Protein AF-A0ABD2GVN4-F1 (afdb_monomer_lite)

Organism: Pagothenia borchgrevinki (NCBI:txid8213)

Radius of gyration: 26.41 Å; chains: 1; bounding box: 70×38×83 Å

Structure (mmCIF, N/CA/C/O backbone):
data_AF-A0ABD2GVN4-F1
#
_entry.id   AF-A0ABD2GVN4-F1
#
loop_
_atom_site.group_PDB
_atom_site.id
_atom_site.type_symbol
_atom_site.label_atom_id
_atom_site.label_alt_id
_atom_site.label_comp_id
_atom_site.label_asym_id
_atom_site.label_entity_id
_atom_site.label_seq_id
_atom_site.pdbx_PDB_ins_code
_atom_site.Cartn_x
_atom_site.Cartn_y
_atom_site.Cartn_z
_atom_site.occupancy
_atom_site.B_iso_or_equiv
_atom_site.auth_seq_id
_atom_site.auth_comp_id
_atom_site.auth_asym_id
_atom_site.auth_atom_id
_atom_site.pdbx_PDB_model_num
ATOM 1 N N . MET A 1 1 ? 51.488 -19.578 -52.347 1.00 37.00 1 MET A N 1
ATOM 2 C CA . MET A 1 1 ? 50.555 -18.458 -52.097 1.00 37.00 1 MET A CA 1
ATOM 3 C C . MET A 1 1 ? 49.682 -18.824 -50.903 1.00 37.00 1 MET A C 1
ATOM 5 O O . MET A 1 1 ? 49.007 -19.840 -50.969 1.00 37.00 1 MET A O 1
ATOM 9 N N . CYS A 1 2 ? 49.749 -18.083 -49.794 1.00 35.72 2 CYS A N 1
ATOM 10 C CA . CYS A 1 2 ? 48.984 -18.389 -48.577 1.00 35.72 2 CYS A CA 1
ATOM 11 C C . CYS A 1 2 ? 47.727 -17.513 -48.499 1.00 35.72 2 CYS A C 1
ATOM 13 O O . CYS A 1 2 ? 47.833 -16.312 -48.268 1.00 35.72 2 CYS A O 1
ATOM 15 N N . VAL A 1 3 ? 46.543 -18.111 -48.634 1.00 47.03 3 VAL A N 1
ATOM 16 C CA . VAL A 1 3 ? 45.257 -17.452 -48.353 1.00 47.03 3 VAL A CA 1
ATOM 17 C C . VAL A 1 3 ? 44.909 -17.649 -46.877 1.00 47.03 3 VAL A C 1
ATOM 19 O O . VAL A 1 3 ? 44.430 -18.704 -46.467 1.00 47.03 3 VAL A O 1
ATOM 22 N N . ARG A 1 4 ? 45.171 -16.632 -46.047 1.00 50.66 4 ARG A N 1
ATOM 23 C CA . ARG A 1 4 ? 44.674 -16.579 -44.663 1.00 50.66 4 ARG A CA 1
ATOM 24 C C . ARG A 1 4 ? 43.242 -16.046 -44.671 1.00 50.66 4 ARG A C 1
ATOM 26 O O . ARG A 1 4 ? 43.021 -14.849 -44.835 1.00 50.66 4 ARG A O 1
ATOM 33 N N . HIS A 1 5 ? 42.282 -16.943 -44.469 1.00 48.78 5 HIS A N 1
ATOM 34 C CA . HIS A 1 5 ? 40.891 -16.601 -44.186 1.00 48.78 5 HIS A CA 1
ATOM 35 C C . HIS A 1 5 ? 40.806 -15.866 -42.839 1.00 48.78 5 HIS A C 1
ATOM 37 O O . HIS A 1 5 ? 41.120 -16.433 -41.792 1.00 48.78 5 HIS A O 1
ATOM 43 N N . LYS A 1 6 ? 40.391 -14.593 -42.852 1.00 52.62 6 LYS A N 1
ATOM 44 C CA . LYS A 1 6 ? 40.048 -13.849 -41.633 1.00 52.62 6 LYS A CA 1
ATOM 45 C C . LYS A 1 6 ? 38.643 -14.258 -41.192 1.00 52.62 6 LYS A C 1
ATOM 47 O O . LYS A 1 6 ? 37.661 -13.906 -41.836 1.00 52.62 6 LYS A O 1
ATOM 52 N N . GLN A 1 7 ? 38.551 -14.996 -40.091 1.00 55.06 7 GLN A N 1
ATOM 53 C CA . GLN A 1 7 ? 37.282 -15.261 -39.420 1.00 55.06 7 GLN A CA 1
ATOM 54 C C . GLN A 1 7 ? 36.771 -13.962 -38.778 1.00 55.06 7 GLN A C 1
ATOM 56 O O . GLN A 1 7 ? 37.419 -13.388 -37.903 1.00 55.06 7 GLN A O 1
ATOM 61 N N . ASN A 1 8 ? 35.610 -13.495 -39.235 1.00 46.47 8 ASN A N 1
ATOM 62 C CA . ASN A 1 8 ? 34.862 -12.389 -38.651 1.00 46.47 8 AS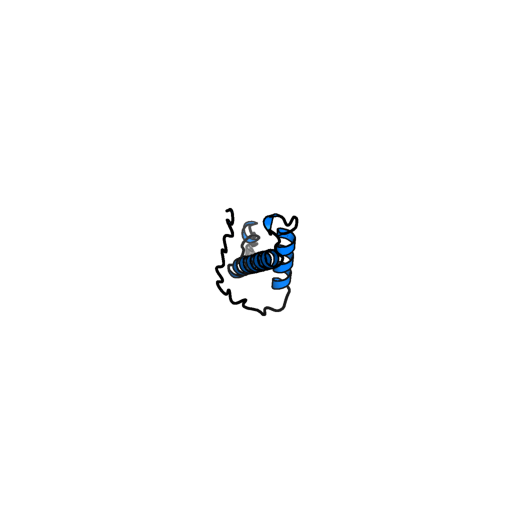N A CA 1
ATOM 63 C C . ASN A 1 8 ? 34.301 -12.833 -37.289 1.00 46.47 8 ASN A C 1
ATOM 65 O O . ASN A 1 8 ? 33.289 -13.531 -37.222 1.00 46.47 8 ASN A O 1
ATOM 69 N N . LYS A 1 9 ? 34.975 -12.469 -36.194 1.00 47.94 9 LYS A N 1
ATOM 70 C CA . LYS A 1 9 ? 34.421 -12.601 -34.842 1.00 47.94 9 LYS A CA 1
ATOM 71 C C . LYS A 1 9 ? 33.407 -11.482 -34.643 1.00 47.94 9 LYS A C 1
ATOM 73 O O . LYS A 1 9 ? 33.738 -10.400 -34.175 1.00 47.94 9 LYS A O 1
ATOM 78 N N . GLN A 1 10 ? 32.161 -11.766 -35.004 1.00 46.97 10 GLN A N 1
ATOM 79 C CA . GLN A 1 10 ? 31.019 -10.990 -34.551 1.00 46.97 10 GLN A CA 1
ATOM 80 C C . GLN A 1 10 ? 30.918 -11.167 -33.034 1.00 46.97 10 GLN A C 1
ATOM 82 O O . GLN A 1 10 ? 30.457 -12.191 -32.528 1.00 46.97 10 GLN A O 1
ATOM 87 N N . THR A 1 11 ? 31.432 -10.184 -32.302 1.00 51.28 11 THR A N 1
ATOM 88 C CA . THR A 1 11 ? 31.283 -10.061 -30.857 1.00 51.28 11 THR A CA 1
ATOM 89 C C . THR A 1 11 ? 29.795 -9.882 -30.578 1.00 51.28 11 THR A C 1
ATOM 91 O O . THR A 1 11 ? 29.250 -8.786 -30.679 1.00 51.28 11 THR A O 1
ATOM 94 N N . LYS A 1 12 ? 29.102 -10.988 -30.290 1.00 48.53 12 LYS A N 1
ATOM 95 C CA . LYS A 1 12 ? 27.767 -10.954 -29.697 1.00 48.53 12 LYS A CA 1
ATOM 96 C C . LYS A 1 12 ? 27.896 -10.172 -28.395 1.00 48.53 12 LYS A C 1
ATOM 9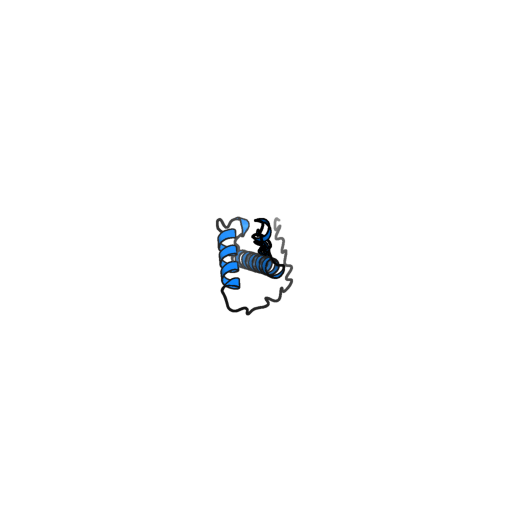8 O O . LYS A 1 12 ? 28.482 -10.674 -27.439 1.00 48.53 12 LYS A O 1
ATOM 103 N N . MET A 1 13 ? 27.386 -8.943 -28.379 1.00 44.47 13 MET A N 1
ATOM 104 C CA . MET A 1 13 ? 27.148 -8.193 -27.153 1.00 44.47 13 MET A CA 1
ATOM 105 C C . MET A 1 13 ? 26.159 -9.014 -26.332 1.00 44.47 13 MET A C 1
ATOM 107 O O . MET A 1 13 ? 24.947 -8.936 -26.523 1.00 44.47 13 MET A O 1
ATOM 111 N N . ALA A 1 14 ? 26.685 -9.875 -25.462 1.00 58.75 14 ALA A N 1
ATOM 112 C CA . ALA A 1 14 ? 25.921 -10.379 -24.348 1.00 58.75 14 ALA A CA 1
ATOM 113 C C . ALA A 1 14 ? 25.475 -9.131 -23.593 1.00 58.75 14 ALA A C 1
ATOM 115 O O . ALA A 1 14 ? 26.305 -8.407 -23.043 1.00 58.75 14 ALA A O 1
ATOM 116 N N . VAL A 1 15 ? 24.178 -8.832 -23.660 1.00 58.78 15 VAL A N 1
ATOM 117 C CA . VAL A 1 15 ? 23.547 -7.829 -22.813 1.00 58.78 15 VAL A CA 1
ATOM 118 C C . VAL A 1 15 ? 23.804 -8.303 -21.391 1.00 58.78 15 VAL A C 1
ATOM 120 O O . VAL A 1 15 ? 23.099 -9.166 -20.869 1.00 58.78 15 VAL A O 1
ATOM 123 N N . ILE A 1 16 ? 24.874 -7.795 -20.783 1.00 59.19 16 ILE A N 1
ATOM 124 C CA . ILE A 1 16 ? 25.076 -7.879 -19.349 1.00 59.19 16 ILE A CA 1
ATOM 125 C C . ILE A 1 16 ? 23.959 -7.010 -18.790 1.00 59.19 16 ILE A C 1
ATOM 127 O O . ILE A 1 16 ? 24.108 -5.797 -18.657 1.00 59.19 16 ILE A O 1
ATOM 131 N N . ARG A 1 17 ? 22.800 -7.629 -18.543 1.00 56.72 17 ARG A N 1
ATOM 132 C CA . ARG A 1 17 ? 21.713 -7.030 -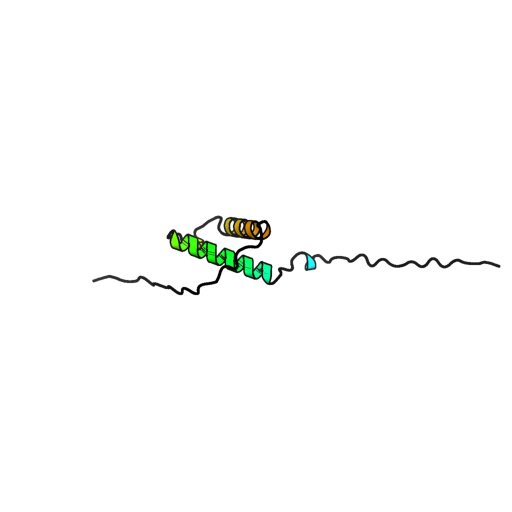17.777 1.00 56.72 17 ARG A CA 1
ATOM 133 C C . ARG A 1 17 ? 22.285 -6.774 -16.396 1.00 56.72 17 ARG A C 1
ATOM 135 O O . ARG A 1 17 ? 22.379 -7.671 -15.559 1.00 56.72 17 ARG A O 1
ATOM 142 N N . THR A 1 18 ? 22.812 -5.571 -16.205 1.00 56.53 18 THR A N 1
ATOM 143 C CA . THR A 1 18 ? 23.293 -5.134 -14.903 1.00 56.53 18 THR A CA 1
ATOM 144 C C . THR A 1 18 ? 22.128 -5.272 -13.926 1.00 56.53 18 THR A C 1
ATOM 146 O O . THR A 1 18 ? 20.987 -4.968 -14.267 1.00 56.53 18 THR A O 1
ATOM 149 N N . ARG A 1 19 ? 22.389 -5.739 -12.700 1.00 56.03 19 ARG A N 1
ATOM 150 C CA . ARG A 1 19 ? 21.360 -5.959 -11.662 1.00 56.03 19 ARG A CA 1
ATOM 151 C C . ARG A 1 19 ? 20.476 -4.740 -11.340 1.00 56.03 19 ARG A C 1
ATOM 153 O O . ARG A 1 19 ? 19.541 -4.877 -10.563 1.00 56.03 19 ARG A O 1
ATOM 160 N N . LYS A 1 20 ? 20.758 -3.570 -11.920 1.00 54.38 20 LYS A N 1
ATOM 161 C CA . LYS A 1 20 ? 19.923 -2.368 -11.855 1.00 54.38 20 LYS A CA 1
ATOM 162 C C . LYS A 1 20 ? 18.618 -2.478 -12.648 1.00 54.38 20 LYS A C 1
ATOM 164 O O . LYS A 1 20 ? 17.648 -1.862 -12.234 1.00 54.38 20 LYS A O 1
ATOM 169 N N . GLU A 1 21 ? 18.555 -3.276 -13.714 1.00 55.78 21 GLU A N 1
ATOM 170 C CA . GLU A 1 21 ? 17.306 -3.447 -14.485 1.00 55.78 21 GLU A CA 1
ATOM 171 C C . GLU A 1 21 ? 16.287 -4.379 -13.809 1.00 55.78 21 GLU A C 1
ATOM 173 O O . GLU A 1 21 ? 15.153 -4.478 -14.254 1.00 55.78 21 GLU A O 1
ATOM 178 N N . LEU A 1 22 ? 16.659 -5.062 -12.722 1.00 57.56 22 LEU A N 1
ATOM 179 C CA . LEU A 1 22 ? 15.768 -6.002 -12.027 1.00 57.56 22 LEU A CA 1
ATOM 180 C C . LEU A 1 22 ? 14.897 -5.340 -10.944 1.00 57.56 22 LEU A C 1
ATOM 182 O O . LEU A 1 22 ? 14.112 -6.029 -10.303 1.00 57.56 22 LEU A O 1
ATOM 186 N N . PHE A 1 23 ? 15.033 -4.026 -10.732 1.00 65.94 23 PHE A N 1
ATOM 187 C CA . PHE A 1 23 ? 14.314 -3.273 -9.693 1.00 65.94 23 PHE A CA 1
ATOM 188 C C . PHE A 1 23 ? 13.679 -1.970 -10.210 1.00 65.94 23 PHE A C 1
ATOM 190 O O . PHE A 1 23 ? 13.444 -1.046 -9.433 1.00 65.94 23 PHE A O 1
ATOM 197 N N . SER A 1 24 ? 13.409 -1.857 -11.513 1.00 82.56 24 SER A N 1
ATOM 198 C CA . SER A 1 24 ? 12.652 -0.722 -12.050 1.00 82.56 24 SER A CA 1
ATOM 199 C C . SER A 1 24 ? 11.157 -1.014 -11.965 1.00 82.56 24 SER A C 1
ATOM 201 O O . SER A 1 24 ? 10.676 -1.907 -12.657 1.00 82.56 24 SER A O 1
ATOM 203 N N . TRP A 1 25 ? 10.441 -0.264 -11.131 1.00 88.56 25 TRP A N 1
ATOM 204 C CA . TRP A 1 25 ? 8.980 -0.249 -11.125 1.00 88.56 25 TRP A CA 1
ATOM 205 C C . TRP A 1 25 ? 8.489 0.693 -12.221 1.00 88.56 25 TRP A C 1
ATOM 207 O O . TRP A 1 25 ? 9.009 1.801 -12.362 1.00 88.56 25 TRP A O 1
ATOM 217 N N . THR A 1 26 ? 7.502 0.257 -12.990 1.00 90.25 26 THR A N 1
ATOM 218 C CA . THR A 1 26 ? 6.788 1.105 -13.949 1.00 90.25 26 THR A CA 1
ATOM 219 C C . THR A 1 26 ? 5.807 2.031 -13.230 1.00 90.25 26 THR A C 1
ATOM 221 O O . THR A 1 26 ? 5.344 1.716 -12.132 1.00 90.25 26 THR A O 1
ATOM 224 N N . ASP A 1 27 ? 5.453 3.159 -13.853 1.00 92.38 27 ASP A N 1
ATOM 225 C CA . ASP A 1 27 ? 4.455 4.085 -13.296 1.00 92.38 27 ASP A CA 1
ATOM 226 C C . ASP A 1 27 ? 3.120 3.372 -13.018 1.00 92.38 27 ASP A C 1
ATOM 228 O O . ASP A 1 27 ? 2.528 3.576 -11.960 1.00 92.38 27 ASP A O 1
ATOM 232 N N . ASP A 1 28 ? 2.708 2.458 -13.904 1.00 91.94 28 ASP A N 1
ATOM 233 C CA . ASP A 1 28 ? 1.505 1.631 -13.740 1.00 91.94 28 ASP A CA 1
ATOM 234 C C . ASP A 1 28 ? 1.581 0.728 -12.492 1.00 91.94 28 ASP A C 1
ATOM 236 O O . ASP A 1 28 ? 0.602 0.579 -11.756 1.00 91.94 28 ASP A O 1
ATOM 240 N N . GLU A 1 29 ? 2.738 0.107 -12.231 1.00 92.06 29 GLU A N 1
ATOM 241 C CA . GLU A 1 29 ? 2.944 -0.743 -11.050 1.00 92.06 29 GLU A CA 1
ATOM 242 C C . GLU A 1 29 ? 2.929 0.077 -9.758 1.00 92.06 29 GLU A C 1
ATOM 244 O O . GLU A 1 29 ? 2.342 -0.350 -8.759 1.00 92.06 29 GLU A O 1
ATOM 249 N N . VAL A 1 30 ? 3.542 1.263 -9.773 1.00 93.69 30 VAL A N 1
ATOM 250 C CA . VAL A 1 30 ? 3.520 2.181 -8.629 1.00 93.69 30 VAL A CA 1
ATOM 251 C C . VAL A 1 30 ? 2.100 2.686 -8.377 1.00 93.69 30 VAL A C 1
ATOM 253 O O . VAL A 1 30 ? 1.636 2.647 -7.236 1.00 93.69 30 VAL A O 1
ATOM 256 N N . GLU A 1 31 ? 1.383 3.114 -9.418 1.00 95.00 31 GLU A N 1
ATOM 257 C CA . GLU A 1 31 ? -0.003 3.579 -9.313 1.00 95.00 31 GLU A CA 1
ATOM 258 C C . GLU A 1 31 ? -0.907 2.486 -8.731 1.00 95.00 31 GLU A C 1
ATOM 260 O O . GLU A 1 31 ? -1.672 2.737 -7.795 1.00 95.00 31 GLU A O 1
ATOM 265 N N . LEU A 1 32 ? -0.783 1.251 -9.224 1.00 94.75 32 LEU A N 1
ATOM 266 C CA . LEU A 1 32 ? -1.549 0.121 -8.711 1.00 94.75 32 LEU A CA 1
ATOM 267 C C . LEU A 1 32 ? -1.255 -0.143 -7.229 1.00 94.75 32 LEU A C 1
ATOM 269 O O . LEU A 1 32 ? -2.190 -0.319 -6.447 1.00 94.75 32 LEU A O 1
ATOM 273 N N . LEU A 1 33 ? 0.017 -0.148 -6.824 1.00 95.25 33 LEU A N 1
ATOM 274 C CA . LEU A 1 33 ? 0.393 -0.348 -5.423 1.00 95.25 33 LEU A CA 1
ATOM 275 C C . LEU A 1 33 ? -0.196 0.740 -4.516 1.00 95.25 33 LEU A C 1
ATOM 277 O O . LEU A 1 33 ? -0.701 0.435 -3.429 1.00 95.25 33 LEU A O 1
ATOM 281 N N . LEU A 1 34 ? -0.154 2.001 -4.954 1.00 96.50 34 LEU A N 1
ATOM 282 C CA . LEU A 1 34 ? -0.737 3.121 -4.217 1.00 96.50 34 LEU A CA 1
ATOM 283 C C . LEU A 1 34 ? -2.252 2.955 -4.069 1.00 96.50 34 LEU A C 1
ATOM 285 O O . LEU A 1 34 ? -2.775 3.111 -2.965 1.00 96.50 34 LEU A O 1
ATOM 289 N N . ASN A 1 35 ? -2.941 2.574 -5.143 1.00 95.38 35 ASN A N 1
ATOM 290 C CA . ASN A 1 35 ? -4.385 2.354 -5.134 1.00 95.38 35 ASN A CA 1
ATOM 291 C C . ASN A 1 35 ? -4.790 1.201 -4.206 1.00 95.38 35 ASN A C 1
ATOM 293 O O . ASN A 1 35 ? -5.650 1.389 -3.347 1.00 95.38 35 ASN A O 1
ATOM 297 N N . VAL A 1 36 ? -4.119 0.050 -4.303 1.00 95.94 36 VAL A N 1
ATOM 298 C CA . VAL A 1 36 ? -4.356 -1.102 -3.414 1.00 95.94 36 VAL A CA 1
ATOM 299 C C . VAL A 1 36 ? -4.109 -0.729 -1.95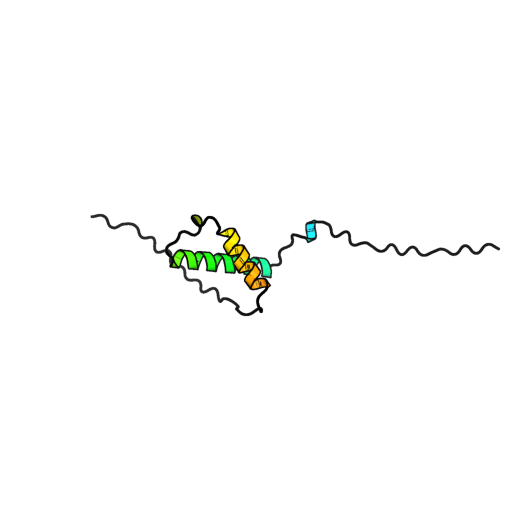1 1.00 95.94 36 VAL A C 1
ATOM 301 O O . VAL A 1 36 ? -4.885 -1.090 -1.067 1.00 95.94 36 VAL A O 1
ATOM 304 N N . THR A 1 37 ? -3.052 0.039 -1.677 1.00 96.56 37 THR A N 1
ATOM 305 C CA . THR A 1 37 ? -2.744 0.505 -0.319 1.00 96.56 37 THR A CA 1
ATOM 306 C C . THR A 1 37 ? -3.836 1.427 0.221 1.00 96.56 37 THR A C 1
ATOM 308 O O . THR A 1 37 ? -4.213 1.317 1.389 1.00 96.56 37 THR A O 1
ATOM 311 N N . LEU A 1 38 ? -4.346 2.346 -0.604 1.00 96.44 38 LEU A N 1
ATOM 312 C CA . LEU A 1 38 ? -5.437 3.240 -0.220 1.00 96.44 38 LEU A CA 1
ATOM 313 C C . LEU A 1 38 ? -6.717 2.456 0.075 1.00 96.44 38 LEU A C 1
ATOM 315 O O . LEU A 1 38 ? -7.312 2.664 1.128 1.00 96.44 38 LEU A O 1
ATOM 319 N N . GLU A 1 39 ? -7.097 1.525 -0.798 1.00 95.12 39 GLU A N 1
ATOM 320 C CA . GLU A 1 39 ? -8.284 0.684 -0.619 1.00 95.12 39 GLU A CA 1
ATOM 321 C C . GLU A 1 39 ? -8.194 -0.170 0.651 1.00 95.12 39 GLU A C 1
ATOM 323 O O . GLU A 1 39 ? -9.135 -0.206 1.448 1.00 95.12 39 GLU A O 1
ATOM 328 N N . TYR A 1 40 ? -7.035 -0.785 0.900 1.00 95.94 40 TYR A N 1
ATOM 329 C CA . TYR A 1 40 ? -6.786 -1.535 2.127 1.00 95.94 40 TYR A CA 1
ATOM 330 C C . TYR A 1 40 ? -6.969 -0.650 3.368 1.00 95.94 40 TYR A C 1
ATOM 332 O O . TYR A 1 40 ? -7.693 -1.020 4.293 1.00 95.94 40 TYR A O 1
ATOM 340 N N . LYS A 1 41 ? -6.370 0.550 3.381 1.00 95.12 41 LYS A N 1
ATOM 341 C CA . LYS A 1 41 ? -6.520 1.502 4.494 1.00 95.12 41 LYS A CA 1
ATOM 342 C C . LYS A 1 41 ? -7.974 1.915 4.690 1.00 95.12 41 LYS A C 1
ATOM 344 O O . LYS A 1 41 ? -8.446 1.938 5.821 1.00 95.12 41 LYS A O 1
ATOM 349 N N . THR A 1 42 ? -8.688 2.217 3.607 1.00 95.31 42 THR A N 1
ATOM 350 C CA . THR A 1 42 ? -10.112 2.565 3.661 1.00 95.31 42 THR A CA 1
ATOM 351 C C . THR A 1 42 ? -10.941 1.426 4.244 1.00 95.31 42 THR A C 1
ATOM 353 O O . THR A 1 42 ? -11.768 1.683 5.114 1.00 95.31 42 THR A O 1
ATOM 356 N N . THR A 1 43 ? -10.678 0.185 3.837 1.00 95.44 43 THR A N 1
ATOM 357 C CA . THR A 1 43 ? -11.374 -1.001 4.355 1.00 95.44 43 THR A CA 1
ATOM 358 C C . THR A 1 43 ? -11.133 -1.168 5.857 1.00 95.44 43 THR A C 1
ATOM 360 O O . THR A 1 43 ? -12.084 -1.279 6.621 1.00 95.44 43 THR A O 1
ATOM 363 N N . LYS A 1 44 ? -9.879 -1.070 6.326 1.00 95.25 44 LYS A N 1
ATOM 364 C CA . LYS A 1 44 ? -9.586 -1.169 7.769 1.00 95.25 44 LYS A CA 1
ATOM 365 C C . LYS A 1 44 ? -10.251 -0.054 8.580 1.00 95.25 44 LYS A C 1
ATOM 367 O O . LYS A 1 44 ? -10.782 -0.323 9.651 1.00 95.25 44 LYS A O 1
ATOM 372 N N . ILE A 1 45 ? -10.297 1.171 8.051 1.00 95.00 45 ILE A N 1
ATOM 373 C CA . ILE A 1 45 ? -11.013 2.284 8.694 1.00 95.00 45 ILE A CA 1
ATOM 374 C C . ILE A 1 45 ? -12.519 1.997 8.780 1.00 95.00 45 ILE A C 1
ATOM 376 O O . ILE A 1 45 ? -13.125 2.289 9.809 1.00 95.00 45 ILE A O 1
ATOM 380 N N . GLN A 1 46 ? -13.126 1.423 7.735 1.00 95.25 46 GLN A N 1
ATOM 381 C CA . GLN A 1 46 ? -14.539 1.015 7.754 1.00 95.25 46 GLN A CA 1
ATOM 382 C C . GLN A 1 46 ? -14.813 -0.057 8.815 1.00 95.25 46 GLN A C 1
ATOM 384 O O . GLN A 1 46 ? -15.849 -0.002 9.473 1.00 95.25 46 GLN A O 1
ATOM 389 N N . ASP A 1 47 ? -13.853 -0.951 9.044 1.00 94.50 47 ASP A N 1
ATOM 390 C CA . ASP A 1 47 ? -13.895 -1.955 10.111 1.00 94.50 47 ASP A CA 1
ATOM 391 C C . ASP A 1 47 ? -13.562 -1.377 11.504 1.00 94.50 47 ASP A C 1
ATOM 393 O O . ASP A 1 47 ? -13.491 -2.116 12.486 1.00 94.50 47 ASP A O 1
ATOM 397 N N . ASN A 1 48 ? -13.340 -0.059 11.613 1.00 95.44 48 ASN A N 1
ATOM 398 C CA . ASN A 1 48 ? -12.874 0.627 12.822 1.00 95.44 48 ASN A CA 1
ATOM 399 C C . ASN A 1 48 ? -11.557 0.043 13.379 1.00 95.44 48 ASN A C 1
ATOM 401 O O . ASN A 1 48 ? -11.308 0.034 14.586 1.00 95.44 48 ASN A O 1
ATOM 405 N N . VAL A 1 49 ? -10.704 -0.455 12.482 1.00 94.75 49 VAL A N 1
ATOM 406 C CA . VAL A 1 49 ? -9.372 -0.981 12.773 1.00 94.75 49 VAL A CA 1
ATOM 407 C C . VAL A 1 49 ? -8.331 0.030 12.309 1.00 94.75 49 VAL A C 1
ATOM 409 O O . VAL A 1 49 ? -8.293 0.428 11.144 1.00 94.75 49 VAL A O 1
ATOM 412 N N . ASP A 1 50 ? -7.424 0.413 13.206 1.00 93.25 50 ASP A N 1
ATOM 413 C CA . ASP A 1 50 ? -6.236 1.155 12.799 1.00 93.25 50 ASP A CA 1
ATOM 414 C C . ASP A 1 50 ? -5.327 0.248 11.961 1.00 93.25 50 ASP A C 1
ATOM 416 O O . ASP A 1 50 ? -4.792 -0.750 12.453 1.00 93.25 50 ASP A O 1
ATOM 420 N N . TRP A 1 51 ? -5.137 0.595 10.689 1.00 94.12 51 TRP A N 1
ATOM 421 C CA . TRP A 1 51 ? -4.309 -0.180 9.771 1.00 94.12 51 TRP A CA 1
ATOM 422 C C . TRP A 1 51 ? -2.856 -0.314 10.261 1.00 94.12 51 TRP A C 1
ATOM 424 O O . TRP A 1 51 ? -2.209 -1.309 9.932 1.00 94.12 51 TRP A O 1
ATOM 434 N N . GLU A 1 52 ? -2.333 0.627 11.064 1.00 94.00 52 GLU A N 1
ATOM 435 C CA . GLU A 1 52 ? -0.969 0.536 11.606 1.00 94.00 52 GLU A CA 1
ATOM 436 C C . GLU A 1 52 ? -0.827 -0.598 12.626 1.00 94.00 52 GLU A C 1
ATOM 438 O O . GLU A 1 52 ? 0.225 -1.251 12.666 1.00 94.00 52 GLU A O 1
ATOM 443 N N . SER A 1 53 ? -1.909 -0.906 13.351 1.00 95.00 53 SER A N 1
ATOM 444 C CA . SER A 1 53 ? -1.992 -2.013 14.313 1.00 95.00 53 SER A CA 1
ATOM 445 C C . SER A 1 53 ? -1.985 -3.401 13.653 1.00 95.00 53 SER A C 1
ATOM 447 O O . SER A 1 53 ? -1.647 -4.402 14.293 1.00 95.00 53 SER A O 1
ATOM 449 N N . CYS A 1 54 ? -2.297 -3.488 12.354 1.00 94.50 54 CYS A N 1
ATOM 450 C CA . CYS A 1 54 ? -2.266 -4.744 11.612 1.00 94.50 54 CYS A CA 1
ATOM 451 C C . CYS A 1 54 ? -0.816 -5.243 11.452 1.00 94.50 54 CYS A C 1
ATOM 453 O O . CYS A 1 54 ? 0.021 -4.613 10.791 1.00 94.50 54 CYS A O 1
ATOM 455 N N . LYS A 1 55 ? -0.519 -6.419 12.024 1.00 96.06 55 LYS A N 1
ATOM 456 C CA . LYS A 1 55 ? 0.815 -7.048 11.969 1.00 96.06 55 LYS A CA 1
ATOM 457 C C . LYS A 1 55 ? 1.231 -7.443 10.550 1.00 96.06 55 LYS A C 1
ATOM 459 O O . LYS A 1 55 ? 2.389 -7.269 10.190 1.00 96.06 55 LYS A O 1
ATOM 464 N N . HIS A 1 56 ? 0.286 -7.920 9.743 1.00 96.00 56 HIS A N 1
ATOM 465 C CA . HIS A 1 56 ? 0.543 -8.465 8.406 1.00 96.00 56 HIS A CA 1
ATOM 466 C C . HIS A 1 56 ? 0.144 -7.509 7.272 1.00 96.00 56 HIS A C 1
ATOM 468 O O . HIS A 1 56 ? 0.062 -7.935 6.125 1.00 96.00 56 HIS A O 1
ATOM 474 N N . LYS A 1 57 ? -0.031 -6.209 7.564 1.00 95.56 57 LYS A N 1
ATOM 475 C CA . LYS A 1 57 ? -0.512 -5.202 6.599 1.00 95.56 57 LYS A CA 1
ATOM 476 C C . LYS A 1 57 ? 0.225 -5.211 5.261 1.00 95.56 57 LYS A C 1
ATOM 478 O O . LYS A 1 57 ? -0.406 -5.132 4.217 1.00 95.56 57 LYS A O 1
ATOM 483 N N . TYR A 1 58 ? 1.552 -5.318 5.275 1.00 96.81 58 TYR A N 1
ATOM 484 C CA . TYR A 1 58 ? 2.345 -5.301 4.044 1.00 96.81 58 TYR A CA 1
ATOM 485 C C . TYR A 1 58 ? 2.226 -6.607 3.258 1.00 96.81 58 TYR A C 1
ATOM 487 O O . TYR A 1 58 ? 2.241 -6.571 2.032 1.00 96.81 58 TYR A O 1
ATOM 495 N N . THR A 1 59 ? 2.064 -7.739 3.948 1.00 96.56 59 THR A N 1
ATOM 496 C CA . THR A 1 59 ? 1.786 -9.031 3.312 1.00 96.56 59 THR A CA 1
ATOM 497 C C . THR A 1 59 ? 0.411 -9.005 2.654 1.00 96.56 59 THR A C 1
ATOM 499 O O . THR A 1 59 ? 0.313 -9.285 1.469 1.00 96.56 59 THR A O 1
ATOM 502 N N . GLU A 1 60 ? -0.623 -8.555 3.372 1.00 95.38 60 GLU A N 1
ATOM 503 C CA . GLU A 1 60 ? -1.991 -8.439 2.846 1.00 95.38 60 GLU A CA 1
ATOM 504 C C . GLU A 1 60 ? -2.060 -7.483 1.639 1.00 95.38 60 GLU A C 1
ATOM 506 O O . GLU A 1 60 ? -2.636 -7.825 0.608 1.00 95.38 60 GLU A O 1
ATOM 511 N N . ILE A 1 61 ? -1.422 -6.308 1.721 1.00 96.19 61 ILE A N 1
ATOM 512 C CA . ILE A 1 61 ? -1.318 -5.363 0.593 1.00 96.19 61 ILE A CA 1
ATOM 513 C C . ILE A 1 61 ? -0.568 -6.000 -0.587 1.00 96.19 61 ILE A C 1
ATOM 515 O O . ILE A 1 61 ? -0.976 -5.839 -1.737 1.00 96.19 61 ILE A O 1
ATOM 519 N N . GLY A 1 62 ? 0.511 -6.740 -0.320 1.00 95.62 62 GLY A N 1
ATOM 520 C CA . GLY A 1 62 ? 1.275 -7.452 -1.343 1.00 95.62 62 GLY A CA 1
ATOM 521 C C . GLY A 1 62 ? 0.459 -8.539 -2.042 1.00 95.62 62 GLY A C 1
ATOM 522 O O . GLY A 1 62 ? 0.521 -8.658 -3.266 1.00 95.62 62 GLY A O 1
ATOM 523 N N . ASP A 1 63 ? -0.348 -9.287 -1.293 1.00 95.25 63 ASP A N 1
ATOM 524 C CA . ASP A 1 63 ? -1.235 -10.317 -1.832 1.00 95.25 63 ASP A CA 1
ATOM 525 C C . ASP A 1 63 ? -2.325 -9.699 -2.716 1.00 95.25 63 ASP A C 1
ATOM 527 O O . ASP A 1 63 ? -2.570 -10.181 -3.825 1.00 95.25 63 ASP A O 1
ATOM 531 N N . LEU A 1 64 ? -2.920 -8.581 -2.280 1.00 94.31 64 LEU A N 1
ATOM 532 C CA . LEU A 1 64 ? -3.896 -7.814 -3.062 1.00 94.31 64 LEU A CA 1
ATOM 533 C C . LEU A 1 64 ? -3.289 -7.243 -4.352 1.00 94.31 64 LEU A C 1
ATOM 535 O O . LEU A 1 64 ? -3.925 -7.281 -5.410 1.00 94.31 64 LEU A O 1
ATOM 539 N N . PHE A 1 65 ? -2.051 -6.749 -4.290 1.00 94.50 65 PHE A N 1
ATOM 540 C CA . PHE A 1 65 ? -1.310 -6.280 -5.460 1.00 94.50 65 PHE A CA 1
ATOM 541 C C . PHE A 1 65 ? -1.042 -7.426 -6.447 1.00 94.50 65 PHE A C 1
ATOM 543 O O . PHE A 1 65 ? -1.361 -7.326 -7.632 1.00 94.50 65 PHE A O 1
ATOM 550 N N . GLN A 1 66 ? -0.530 -8.563 -5.963 1.00 92.62 66 GLN A N 1
ATOM 551 C CA . GLN A 1 66 ? -0.283 -9.741 -6.798 1.00 92.62 66 GLN A CA 1
ATOM 552 C C . GLN A 1 66 ? -1.569 -10.319 -7.394 1.00 92.62 66 GLN A C 1
ATOM 554 O O . GLN A 1 66 ? -1.540 -10.875 -8.493 1.00 92.62 66 GLN A O 1
ATOM 559 N N . ALA A 1 67 ? -2.691 -10.232 -6.678 1.00 91.88 67 ALA A N 1
ATOM 560 C CA . ALA A 1 67 ? -3.993 -10.636 -7.192 1.00 91.88 67 ALA A CA 1
ATOM 561 C C . ALA A 1 67 ? -4.427 -9.753 -8.373 1.00 91.88 67 ALA A C 1
ATOM 563 O O . ALA A 1 67 ? -4.915 -10.284 -9.367 1.00 91.88 67 ALA A O 1
ATOM 564 N N . HIS A 1 68 ? -4.178 -8.440 -8.321 1.00 88.00 68 HIS A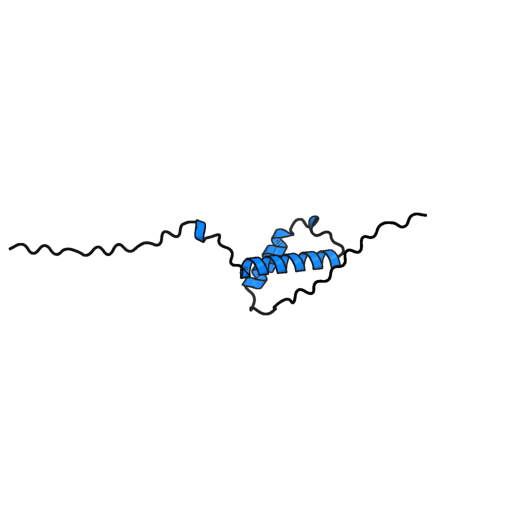 N 1
ATOM 565 C CA . HIS A 1 68 ? -4.470 -7.524 -9.431 1.00 88.00 68 HIS A CA 1
ATOM 566 C C . HIS A 1 68 ? -3.591 -7.768 -10.661 1.00 88.00 68 HIS A C 1
ATOM 568 O O . HIS A 1 68 ? -4.097 -7.746 -11.780 1.00 88.00 68 HIS A O 1
ATOM 574 N N . ILE A 1 69 ? -2.297 -8.042 -10.471 1.00 84.50 69 ILE A N 1
ATOM 575 C CA . ILE A 1 69 ? -1.381 -8.349 -11.582 1.00 84.50 69 ILE A CA 1
ATOM 576 C C . ILE A 1 69 ? -1.720 -9.696 -12.244 1.00 84.50 69 ILE A C 1
ATOM 578 O O . ILE A 1 69 ? -1.561 -9.845 -13.455 1.00 84.50 69 ILE A O 1
ATOM 582 N N . ARG A 1 70 ? -2.195 -10.680 -11.466 1.00 79.69 70 ARG A N 1
ATOM 583 C CA . ARG A 1 70 ? -2.586 -12.013 -11.965 1.00 79.69 70 ARG A CA 1
ATOM 584 C C . ARG A 1 70 ? -4.036 -12.094 -12.457 1.00 79.69 70 ARG A C 1
ATOM 586 O O . ARG A 1 70 ? -4.381 -13.051 -13.147 1.00 79.69 70 ARG A O 1
ATOM 593 N N . GLY A 1 71 ? -4.884 -11.137 -12.091 1.00 70.31 71 GLY A N 1
ATOM 594 C CA . GLY A 1 71 ? -6.285 -11.074 -12.498 1.00 70.31 71 GLY A CA 1
ATOM 595 C C . GLY A 1 71 ? -6.482 -10.432 -13.879 1.00 70.31 71 GLY A C 1
ATOM 596 O O . GLY A 1 71 ? -5.622 -9.689 -14.356 1.00 70.31 71 GLY A O 1
ATOM 597 N N . PRO A 1 72 ? -7.620 -10.681 -14.555 1.00 61.75 72 PRO A N 1
ATOM 598 C CA . PRO A 1 72 ? -7.967 -9.955 -15.772 1.00 61.75 72 PRO A CA 1
ATOM 599 C C . PRO A 1 72 ? -8.064 -8.453 -15.466 1.00 61.75 72 PRO A C 1
ATOM 601 O O . PRO A 1 72 ? -8.769 -8.057 -14.538 1.00 61.75 72 PRO A O 1
ATOM 604 N N . LYS A 1 73 ? -7.345 -7.625 -16.244 1.00 55.69 73 LYS A N 1
ATOM 605 C CA . LYS A 1 73 ? -7.243 -6.159 -16.102 1.00 55.69 73 LYS A CA 1
ATOM 606 C C . LYS A 1 73 ? -8.605 -5.464 -16.239 1.00 55.69 73 LYS A C 1
ATOM 608 O O . LYS A 1 73 ? -8.900 -4.872 -17.271 1.00 55.69 73 LYS A O 1
ATOM 613 N N . LEU A 1 74 ? -9.448 -5.518 -15.214 1.00 51.44 74 LEU A N 1
ATOM 614 C CA . LEU A 1 74 ? -10.728 -4.819 -15.178 1.00 51.44 74 LEU A CA 1
ATOM 615 C C . LEU A 1 74 ? -11.004 -4.304 -13.770 1.00 51.44 74 LEU A C 1
ATOM 617 O O . LEU A 1 74 ? -11.610 -4.991 -12.950 1.00 51.44 74 LEU A O 1
ATOM 621 N N . ARG A 1 75 ? -10.573 -3.061 -13.538 1.00 50.22 75 ARG A N 1
ATOM 622 C CA . ARG A 1 75 ? -11.341 -1.981 -12.898 1.00 50.22 75 ARG A CA 1
ATOM 623 C C . ARG A 1 75 ? -10.417 -0.774 -12.732 1.00 50.22 75 ARG A C 1
ATOM 625 O O . ARG A 1 75 ? -9.539 -0.769 -11.880 1.00 50.22 75 ARG A O 1
ATOM 632 N N . LYS A 1 76 ? -10.619 0.266 -13.550 1.00 46.44 76 LYS A N 1
ATOM 633 C CA . LYS A 1 76 ? -10.141 1.608 -13.199 1.00 46.44 76 LYS A CA 1
ATOM 634 C C . LYS A 1 76 ? -10.959 2.038 -11.989 1.00 46.44 76 LYS A C 1
ATOM 636 O O . LYS A 1 76 ? -12.111 2.438 -12.132 1.00 46.44 76 LYS A O 1
ATOM 641 N N . ILE A 1 77 ? -10.403 1.845 -10.802 1.00 55.34 77 ILE A N 1
ATOM 642 C CA . ILE A 1 77 ? -10.998 2.306 -9.553 1.00 55.34 77 ILE A CA 1
ATOM 643 C C . ILE A 1 77 ? -10.965 3.833 -9.605 1.00 55.34 77 ILE A C 1
ATOM 645 O O . ILE A 1 77 ? -9.913 4.458 -9.507 1.00 55.34 77 ILE A O 1
ATOM 649 N N . SER A 1 78 ? -12.117 4.446 -9.861 1.00 44.44 78 SER A N 1
ATOM 650 C CA . SER A 1 78 ? -12.278 5.894 -9.812 1.00 44.44 78 SER A CA 1
ATOM 651 C C . SER A 1 78 ? -12.037 6.353 -8.377 1.00 44.44 78 SER A C 1
ATOM 653 O O . SER A 1 78 ? -12.870 6.113 -7.499 1.00 44.44 78 SER A O 1
ATOM 655 N N . LEU A 1 79 ? -10.895 6.999 -8.144 1.00 44.28 79 LEU A N 1
ATOM 656 C CA . LEU A 1 79 ? -10.522 7.594 -6.867 1.00 44.28 79 LEU A CA 1
ATOM 657 C C . LEU A 1 79 ? -11.527 8.707 -6.523 1.00 44.28 79 LEU A C 1
ATOM 659 O O . LEU A 1 79 ? -11.356 9.872 -6.882 1.00 44.28 79 LEU A O 1
ATOM 663 N N . THR A 1 80 ? -12.623 8.363 -5.847 1.00 45.25 80 THR A N 1
ATOM 664 C CA . THR A 1 80 ? -13.523 9.377 -5.300 1.00 45.25 80 THR A CA 1
ATOM 665 C C . THR A 1 80 ? -12.806 9.984 -4.105 1.00 45.25 80 THR A C 1
ATOM 667 O O . THR A 1 80 ? -12.729 9.370 -3.042 1.00 45.25 80 THR A O 1
ATOM 670 N N . ARG A 1 81 ? -12.237 11.183 -4.287 1.00 47.75 81 ARG A N 1
ATOM 671 C CA . ARG A 1 81 ? -11.699 12.016 -3.204 1.00 47.75 81 ARG A CA 1
ATOM 672 C C . ARG A 1 81 ? -12.803 12.255 -2.172 1.00 47.75 81 ARG A C 1
ATOM 674 O O . ARG A 1 81 ? -13.573 13.201 -2.296 1.00 47.75 81 ARG A O 1
ATOM 681 N N . ARG A 1 82 ? -12.888 11.411 -1.145 1.00 45.31 82 ARG A N 1
ATOM 682 C CA . ARG A 1 82 ? -13.737 11.651 0.022 1.00 45.31 82 ARG A CA 1
ATOM 683 C C . ARG A 1 82 ? -12.846 11.934 1.218 1.00 45.31 82 ARG A C 1
ATOM 685 O O . ARG A 1 82 ? -12.515 11.065 2.012 1.00 45.31 82 ARG A O 1
ATOM 692 N N . THR A 1 83 ? -12.440 13.192 1.314 1.00 48.94 83 THR A N 1
ATOM 693 C CA . THR A 1 83 ? -11.996 13.802 2.564 1.00 48.94 83 THR A CA 1
ATOM 694 C C . THR A 1 83 ? -13.111 13.678 3.596 1.00 48.94 83 THR A C 1
ATOM 696 O O . THR A 1 83 ? -14.131 14.351 3.471 1.00 48.94 83 THR A O 1
ATOM 699 N N . GLN A 1 84 ? -12.919 12.845 4.615 1.00 46.38 84 GLN A N 1
ATOM 700 C CA . GLN A 1 84 ? -13.623 12.974 5.889 1.00 46.38 84 GLN A CA 1
ATOM 701 C C . GLN A 1 84 ? -12.636 12.724 7.030 1.00 46.38 84 GLN A C 1
ATOM 703 O O . GLN A 1 84 ? -12.498 11.618 7.536 1.00 46.38 84 GLN A O 1
ATOM 708 N N . PHE A 1 85 ? -11.942 13.785 7.437 1.00 44.06 85 PHE A N 1
ATOM 709 C CA . PHE A 1 85 ? -11.412 13.879 8.790 1.00 44.06 85 PHE A CA 1
ATOM 710 C C . PHE A 1 85 ? -12.542 14.396 9.683 1.00 44.06 85 PHE A C 1
ATOM 712 O O . PHE A 1 85 ? -12.706 15.603 9.832 1.00 44.06 85 PHE A O 1
ATOM 719 N N . HIS A 1 86 ? -13.325 13.498 10.280 1.00 47.41 86 HIS A N 1
ATOM 720 C CA . HIS A 1 86 ? -14.080 13.849 11.481 1.00 47.41 86 HIS A CA 1
ATOM 721 C C . HIS A 1 86 ? -13.168 13.607 12.684 1.00 47.41 86 HIS A C 1
ATOM 723 O O . HIS A 1 86 ? -13.073 12.507 13.221 1.00 47.41 86 HIS A O 1
ATOM 729 N N . ARG A 1 87 ? -12.451 14.661 13.087 1.00 44.75 87 ARG A N 1
ATOM 730 C CA . ARG A 1 87 ? -11.822 14.736 14.407 1.00 44.75 87 ARG A CA 1
ATOM 731 C C . ARG A 1 87 ? -12.950 14.831 15.436 1.00 44.75 87 ARG A C 1
ATOM 733 O O . ARG A 1 87 ? -13.534 15.892 15.627 1.00 44.75 87 ARG A O 1
ATOM 740 N N . ALA A 1 88 ? -13.272 13.709 16.065 1.00 47.22 88 ALA A N 1
ATOM 741 C CA . ALA A 1 88 ? -14.034 13.681 17.302 1.00 47.22 88 ALA A CA 1
ATOM 742 C C . ALA A 1 88 ? -13.091 14.024 18.468 1.00 47.22 88 ALA A C 1
ATOM 744 O O . ALA A 1 88 ? -12.176 13.262 18.767 1.00 47.22 88 ALA A O 1
ATOM 745 N N . SER A 1 89 ? -13.283 15.195 19.078 1.00 48.22 89 SER A N 1
ATOM 746 C CA . SER A 1 89 ? -12.797 15.585 20.414 1.00 48.22 89 SER A CA 1
ATOM 747 C C . SER A 1 89 ? -13.405 16.967 20.702 1.00 48.22 89 SER A C 1
ATOM 749 O O . SER A 1 89 ? -13.216 17.860 19.887 1.00 48.22 89 SER A O 1
ATOM 751 N N . LEU A 1 90 ? -14.185 17.270 21.738 1.00 44.84 90 LEU A N 1
ATOM 752 C CA . LEU A 1 90 ? -14.533 16.620 22.995 1.00 44.84 90 LEU A CA 1
ATOM 753 C C . LEU A 1 90 ? -15.998 16.974 23.328 1.00 44.84 90 LEU A C 1
ATOM 755 O O . LEU A 1 90 ? -16.395 18.127 23.183 1.00 44.84 90 LEU A O 1
ATOM 759 N N . GLN A 1 91 ? -16.756 16.031 23.889 1.00 48.78 91 GLN A N 1
ATOM 760 C CA . GLN A 1 91 ? -17.689 16.365 24.967 1.00 48.78 91 GLN A CA 1
ATOM 761 C C . GLN A 1 91 ? -16.898 16.313 26.277 1.00 48.78 91 GLN A C 1
ATOM 763 O O . GLN A 1 91 ? -16.294 15.284 26.576 1.00 48.78 91 GLN A O 1
ATOM 768 N N . ARG A 1 92 ? -16.916 17.393 27.056 1.00 46.53 92 ARG A N 1
ATOM 769 C CA . ARG A 1 92 ? -16.873 17.371 28.524 1.00 46.53 92 ARG A CA 1
ATOM 770 C C . ARG A 1 92 ? -17.476 18.687 29.018 1.00 46.53 92 ARG A C 1
ATOM 772 O O . ARG A 1 92 ? -17.219 19.724 28.417 1.00 46.53 92 ARG A O 1
ATOM 779 N N . SER A 1 93 ? -18.344 18.525 30.014 1.00 49.69 93 SER A N 1
ATOM 780 C CA . SER A 1 93 ? -19.264 19.464 30.664 1.00 49.69 93 SER A CA 1
ATOM 781 C C . SER A 1 93 ? -18.743 20.862 30.958 1.00 49.69 93 SER A C 1
ATOM 783 O O . SER A 1 93 ? -17.536 20.990 31.253 1.00 49.69 93 SER A O 1
#

Sequence (93 aa):
MCVRHKQNKQTKMAVIRTRKELFSWTDDEVELLLNVTLEYKTTKIQDNVDWESCKHKYTEIGDLFQAHIRGPKLRKISLTRRTQFHRASLQRS

Foldseek 3Di:
DDDDDDDPPPPPPPPPPDCVVVPDDDPVLVVLLVVLLVVLCVVCVVVVHHLVPDPCSVVVSVVSSVCCVVDDPDDPPPPPPDDDPPPDDDDDD

Secondary structure (DSSP, 8-state):
-----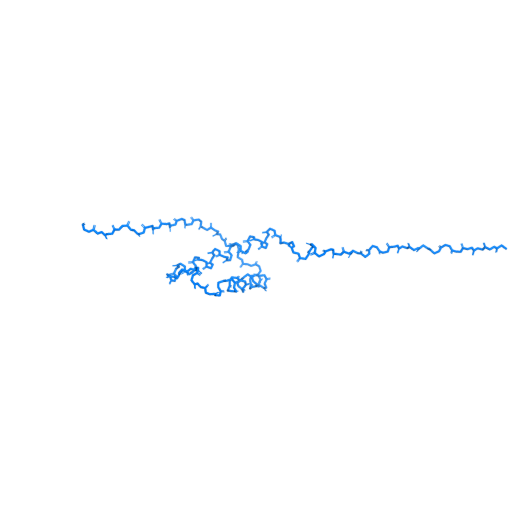-------------GGGGG---HHHHHHHHHHHHHHHHHHHHTT--GGG-TTHHHHHHHHHHHHHHS-S--------------------

pLDDT: mean 72.38, std 22.21, range [35.72, 96.81]